Protein AF-A0A7S1WEL6-F1 (afdb_monomer_lite)

pLDDT: mean 72.2, std 15.0, range [27.05, 94.19]

Organism: Alexandrium catenella (NCBI:txid2925)

Sequence (174 aa):
MFLLLDPRKALGLLETTCMGCGLCFVAMQVKGVLQMELADLANEIHETAKAKTSPEVLRKTWLLNAGLNEKGMDFEAMNEMMKMRMKSDIILQLNNQSKRQVPDFGEGSGGRAEAVLTNAGPTLILPAQGGLEILFCSSFLGSSTGKKAAKAMHALRAQLPMGGPTLLGATRIG

Secondary structure (DSSP, 8-state):
-EEEE--HHHHT--GGG--S---EEEE-----GGGS-HHHHHHHHHHHHHHHT-HHHHHHHHHHHHHHHHTT--HHHHHHHHHHH---S---EEEE-TTPPPPB--TTTT-B-------S-SEEEEEETTEEEEEE-GGGSTTS-HHHHHHHHHHHHHHS-TTSS---------

Structure (mmCIF, N/CA/C/O backbone):
data_AF-A0A7S1WEL6-F1
#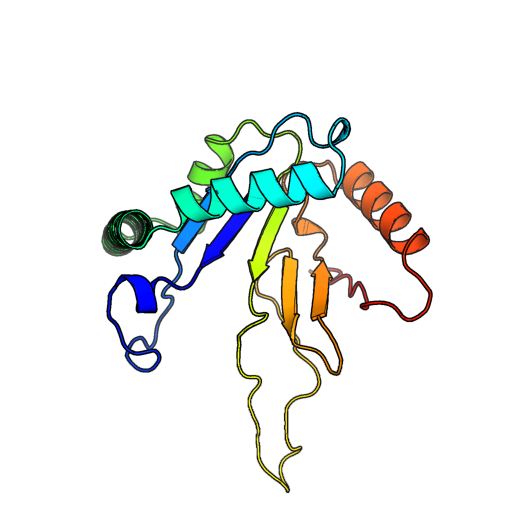
_entry.id   AF-A0A7S1WEL6-F1
#
loop_
_atom_site.group_PDB
_atom_site.id
_atom_site.type_symbol
_atom_site.label_atom_id
_atom_site.label_alt_id
_atom_site.label_comp_id
_atom_site.label_asym_id
_atom_site.label_entity_id
_atom_site.label_seq_id
_atom_site.pdbx_PDB_ins_code
_atom_site.Cartn_x
_atom_site.Cartn_y
_atom_site.Cartn_z
_atom_site.occupancy
_atom_site.B_iso_or_equiv
_atom_site.auth_seq_id
_atom_site.auth_comp_id
_atom_site.auth_asym_id
_atom_site.auth_atom_id
_atom_site.pdbx_PDB_model_num
ATOM 1 N N . MET A 1 1 ? -3.721 2.869 9.355 1.00 78.19 1 MET A N 1
ATOM 2 C CA . MET A 1 1 ? -3.315 2.013 8.225 1.00 78.19 1 MET A CA 1
ATOM 3 C C . MET A 1 1 ? -2.303 2.751 7.359 1.00 78.19 1 MET A C 1
ATOM 5 O O . MET A 1 1 ? -2.491 3.934 7.106 1.00 78.19 1 MET A O 1
ATOM 9 N N . PHE A 1 2 ? -1.247 2.070 6.922 1.00 78.25 2 PHE A N 1
ATOM 10 C CA . PHE A 1 2 ? -0.269 2.560 5.951 1.00 78.25 2 PHE A CA 1
ATOM 11 C C . PHE A 1 2 ? -0.377 1.742 4.672 1.00 78.25 2 PHE A C 1
ATOM 13 O O . PHE A 1 2 ? -0.356 0.515 4.732 1.00 78.25 2 PHE A O 1
ATOM 20 N N . LEU A 1 3 ? -0.479 2.424 3.538 1.00 77.75 3 LEU A N 1
ATOM 21 C CA . LEU A 1 3 ? -0.450 1.834 2.210 1.00 77.75 3 LEU A CA 1
ATOM 22 C C . LEU A 1 3 ? 0.894 2.122 1.558 1.00 77.75 3 LEU A C 1
ATOM 24 O O . LEU A 1 3 ? 1.321 3.277 1.509 1.00 77.75 3 LEU A O 1
ATOM 28 N N . LEU A 1 4 ? 1.519 1.077 1.028 1.00 77.75 4 LEU A N 1
ATOM 29 C CA . LEU A 1 4 ? 2.673 1.194 0.150 1.00 77.75 4 LEU A CA 1
ATOM 30 C C . LEU A 1 4 ? 2.200 1.208 -1.302 1.00 77.75 4 LEU A C 1
ATOM 32 O O . LEU A 1 4 ? 1.602 0.236 -1.763 1.00 77.75 4 LEU A O 1
ATOM 36 N N . LEU A 1 5 ? 2.425 2.318 -1.999 1.00 81.62 5 LEU A N 1
ATOM 37 C CA . LEU A 1 5 ? 1.887 2.561 -3.333 1.00 81.62 5 LEU A CA 1
ATOM 38 C C . LEU A 1 5 ? 2.989 2.870 -4.335 1.00 81.62 5 LEU A C 1
ATOM 40 O O . LEU A 1 5 ? 3.976 3.530 -4.018 1.00 81.62 5 LEU A O 1
ATOM 44 N N . ASP A 1 6 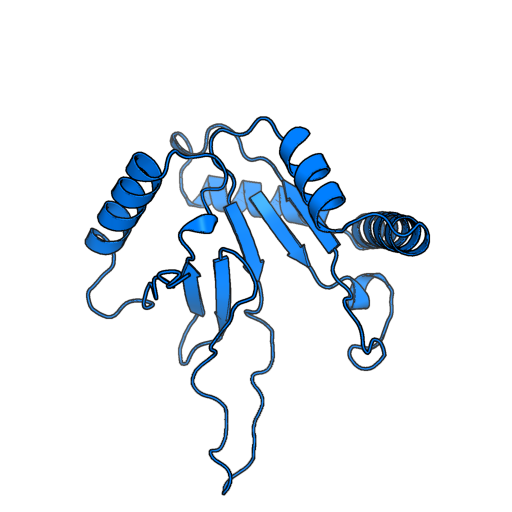? 2.753 2.448 -5.568 1.00 82.25 6 ASP A N 1
ATOM 45 C CA . ASP A 1 6 ? 3.543 2.830 -6.726 1.00 82.25 6 ASP A CA 1
ATOM 46 C C . ASP A 1 6 ? 2.975 4.123 -7.355 1.00 82.25 6 ASP A C 1
ATOM 48 O O . ASP A 1 6 ? 1.836 4.122 -7.837 1.00 82.25 6 ASP A O 1
ATOM 52 N N . PRO A 1 7 ? 3.729 5.237 -7.365 1.00 85.19 7 PRO A N 1
ATOM 53 C CA . PRO A 1 7 ? 3.285 6.511 -7.897 1.00 85.19 7 PRO A CA 1
ATOM 54 C C . PRO A 1 7 ? 3.520 6.650 -9.408 1.00 85.19 7 PRO A C 1
ATOM 56 O O . PRO A 1 7 ? 3.082 7.654 -9.964 1.00 85.19 7 PRO A O 1
ATOM 59 N N . ARG A 1 8 ? 4.171 5.699 -10.104 1.00 83.69 8 ARG A N 1
ATOM 60 C CA . ARG A 1 8 ? 4.558 5.839 -11.529 1.00 83.69 8 ARG A CA 1
ATOM 61 C C . ARG A 1 8 ? 3.406 6.304 -12.414 1.00 83.69 8 ARG A C 1
ATOM 63 O O . ARG A 1 8 ? 3.540 7.299 -13.124 1.00 83.69 8 ARG A O 1
ATOM 70 N N . LYS A 1 9 ? 2.238 5.665 -12.284 1.00 84.31 9 LYS A N 1
ATOM 71 C CA . LYS A 1 9 ? 1.027 6.045 -13.028 1.00 84.31 9 LYS A CA 1
ATOM 72 C C . LYS A 1 9 ? 0.593 7.489 -12.744 1.00 84.31 9 LYS A C 1
ATOM 74 O O . LYS A 1 9 ? 0.207 8.200 -13.664 1.00 84.31 9 LYS A O 1
ATOM 79 N N . ALA A 1 10 ? 0.668 7.930 -11.488 1.00 85.75 10 ALA A N 1
ATOM 80 C CA . ALA A 1 10 ? 0.331 9.301 -11.096 1.00 85.75 10 ALA A CA 1
ATOM 81 C C . ALA A 1 10 ? 1.356 10.333 -11.598 1.00 85.75 10 ALA A C 1
ATOM 83 O O . ALA A 1 10 ? 1.011 11.491 -11.824 1.00 85.75 10 ALA A O 1
ATOM 84 N N . LEU A 1 11 ? 2.607 9.911 -11.788 1.00 84.06 11 LEU A N 1
ATOM 85 C CA . LEU A 1 11 ? 3.697 10.734 -12.307 1.00 84.06 11 LEU A CA 1
ATOM 86 C C . LEU A 1 11 ? 3.765 10.757 -13.842 1.00 84.06 11 LEU A C 1
ATOM 88 O O . LEU A 1 11 ? 4.550 11.526 -14.391 1.00 84.06 11 LEU A O 1
ATOM 92 N N . GLY A 1 12 ? 2.961 9.941 -14.533 1.00 85.81 12 GLY A N 1
ATOM 93 C CA . GLY A 1 12 ? 3.039 9.776 -15.987 1.00 85.81 12 GLY A CA 1
ATOM 94 C C . GLY A 1 12 ? 4.288 9.018 -16.449 1.00 85.81 12 GLY A C 1
ATOM 95 O O . GLY A 1 12 ? 4.714 9.185 -17.586 1.00 85.81 12 GLY A O 1
ATOM 96 N N . LEU A 1 13 ? 4.892 8.213 -15.570 1.00 83.38 13 LEU A N 1
ATOM 97 C CA . LEU A 1 13 ? 6.060 7.392 -15.884 1.00 83.38 13 LEU A CA 1
ATOM 98 C C . LEU A 1 13 ? 5.623 6.020 -16.399 1.00 83.38 13 LEU A C 1
ATOM 100 O O . LEU A 1 13 ? 4.633 5.457 -15.923 1.00 83.38 13 LEU A O 1
ATOM 104 N N . LEU A 1 14 ? 6.396 5.454 -17.328 1.00 81.44 14 LEU A N 1
ATOM 105 C CA . LEU A 1 14 ? 6.215 4.066 -17.742 1.00 81.44 14 LEU A CA 1
ATOM 106 C C . LEU A 1 14 ? 6.590 3.131 -16.591 1.00 81.44 14 LEU A C 1
ATOM 108 O O . LEU A 1 14 ? 7.462 3.426 -15.763 1.00 81.44 14 LEU A O 1
ATOM 112 N N . GLU A 1 15 ? 5.977 1.953 -16.576 1.00 74.38 15 GLU A N 1
ATOM 113 C CA . GLU A 1 15 ? 6.320 0.916 -15.606 1.00 74.38 15 GLU A CA 1
ATOM 114 C C . GLU A 1 15 ? 7.802 0.506 -15.731 1.00 74.38 15 GLU A C 1
ATOM 116 O O . GLU A 1 15 ? 8.471 0.223 -14.744 1.00 74.38 15 GLU A O 1
ATOM 121 N N . THR A 1 16 ? 8.386 0.584 -16.920 1.00 73.06 16 THR A N 1
ATOM 122 C CA . THR A 1 16 ? 9.779 0.186 -17.157 1.00 73.06 16 THR A CA 1
ATOM 123 C C . THR A 1 16 ? 10.815 1.267 -16.829 1.00 73.06 16 THR A C 1
ATOM 125 O O . THR A 1 16 ? 12.001 0.964 -16.749 1.00 73.06 16 THR A O 1
ATOM 128 N N . THR A 1 17 ? 10.407 2.524 -16.614 1.00 68.69 17 THR A N 1
ATOM 129 C CA . THR A 1 17 ? 11.338 3.673 -16.546 1.00 68.69 17 THR A CA 1
ATOM 130 C C . THR A 1 17 ? 12.046 3.898 -15.207 1.00 68.69 17 THR A C 1
ATOM 132 O O . THR A 1 17 ? 12.884 4.792 -15.124 1.00 68.69 17 THR A O 1
ATOM 135 N N . CYS A 1 18 ? 11.753 3.136 -14.150 1.00 62.09 18 CYS A N 1
ATOM 136 C CA . CYS A 1 18 ? 12.372 3.352 -12.839 1.00 62.09 18 CYS A CA 1
ATOM 137 C C . CYS A 1 18 ? 13.077 2.080 -12.349 1.00 62.09 18 CYS A C 1
ATOM 139 O O . CYS A 1 18 ? 12.419 1.131 -11.935 1.00 62.09 18 CYS A O 1
ATOM 141 N N . MET A 1 19 ? 14.415 2.067 -12.376 1.00 53.94 19 MET A N 1
ATOM 142 C CA . MET A 1 19 ? 15.243 0.953 -11.878 1.00 53.94 19 MET A CA 1
ATOM 143 C C . MET A 1 19 ? 15.524 1.034 -10.360 1.00 53.94 19 MET A C 1
ATOM 145 O O . MET A 1 19 ? 16.507 0.477 -9.881 1.00 53.94 19 MET A O 1
ATOM 149 N N . GLY A 1 20 ? 14.685 1.741 -9.590 1.00 65.31 20 GLY A N 1
ATOM 150 C CA . GLY A 1 20 ? 14.909 2.017 -8.164 1.00 65.31 20 GLY A CA 1
ATOM 151 C C . GLY A 1 20 ? 13.650 1.939 -7.292 1.00 65.31 20 GLY A C 1
ATOM 152 O O . GLY A 1 20 ? 12.574 1.547 -7.743 1.00 65.31 20 GLY A O 1
ATOM 153 N N . CYS A 1 21 ? 13.785 2.316 -6.014 1.00 63.97 21 CYS A N 1
ATOM 154 C CA . CYS A 1 21 ? 12.689 2.310 -5.041 1.00 63.97 21 CYS A CA 1
ATOM 155 C C . CYS A 1 21 ? 11.733 3.492 -5.277 1.00 63.97 21 CYS A C 1
ATOM 157 O O . CYS A 1 21 ? 11.895 4.582 -4.731 1.00 63.97 21 CYS A O 1
ATOM 159 N N . GLY A 1 22 ? 10.738 3.260 -6.131 1.00 67.12 22 GLY A N 1
ATOM 160 C CA . GLY A 1 22 ? 9.693 4.206 -6.502 1.00 67.12 22 GLY A CA 1
ATOM 161 C C . GLY A 1 22 ? 8.444 4.117 -5.632 1.00 67.12 22 GLY A C 1
ATOM 162 O O . GLY A 1 22 ? 7.391 3.834 -6.180 1.00 67.12 22 GLY A O 1
ATOM 163 N N . LEU A 1 23 ? 8.525 4.248 -4.304 1.00 77.00 23 LEU A N 1
ATOM 164 C CA . LEU A 1 23 ? 7.376 3.983 -3.426 1.00 77.00 23 LEU A CA 1
ATOM 165 C C . LEU A 1 23 ? 6.895 5.215 -2.644 1.00 77.00 23 LEU A C 1
ATOM 167 O O . LEU A 1 23 ? 7.679 5.983 -2.087 1.00 77.00 23 LEU A O 1
ATOM 171 N N . CYS A 1 24 ? 5.574 5.365 -2.550 1.00 80.44 24 CYS A N 1
ATOM 172 C CA . CYS A 1 24 ? 4.907 6.332 -1.685 1.00 80.44 24 CYS A CA 1
ATOM 173 C C . CYS A 1 24 ? 4.212 5.625 -0.523 1.00 80.44 24 CYS A C 1
ATOM 175 O O . CYS A 1 24 ? 3.489 4.647 -0.710 1.00 80.44 24 CYS A O 1
ATOM 177 N N . PHE A 1 25 ? 4.379 6.180 0.674 1.00 79.25 25 PHE A N 1
ATOM 178 C CA . PHE A 1 25 ? 3.678 5.743 1.874 1.00 79.25 25 PHE A CA 1
ATOM 179 C C . PHE A 1 25 ? 2.486 6.662 2.091 1.00 79.25 25 PHE A C 1
ATOM 181 O O . PHE A 1 25 ? 2.649 7.869 2.259 1.00 79.25 25 PHE A O 1
ATOM 188 N N . VAL A 1 26 ? 1.286 6.094 2.092 1.00 83.06 26 VAL A N 1
ATOM 189 C CA . VAL A 1 26 ? 0.057 6.834 2.371 1.00 83.06 26 VAL A CA 1
ATOM 190 C C . VAL A 1 26 ? -0.522 6.349 3.684 1.00 83.06 26 VAL A C 1
ATOM 192 O O . VAL A 1 26 ? -0.843 5.175 3.851 1.00 83.06 26 VAL A O 1
ATOM 195 N N . ALA A 1 27 ? -0.650 7.273 4.626 1.00 84.75 27 ALA A N 1
ATOM 196 C CA . ALA A 1 27 ? -1.180 7.005 5.948 1.00 84.75 27 ALA A CA 1
ATOM 197 C C . ALA A 1 27 ? -2.661 7.404 6.013 1.00 84.75 27 ALA A C 1
ATOM 199 O O . ALA A 1 27 ? -3.038 8.507 5.607 1.00 84.75 27 ALA A O 1
ATOM 200 N N . MET A 1 28 ? -3.502 6.518 6.537 1.00 87.25 28 MET A N 1
ATOM 201 C CA . MET A 1 28 ? -4.919 6.779 6.778 1.00 87.25 28 MET A CA 1
ATOM 202 C C . MET A 1 28 ? -5.357 6.241 8.131 1.00 87.25 28 MET A C 1
ATOM 204 O O . MET A 1 28 ? -4.882 5.200 8.587 1.00 87.25 28 MET A O 1
ATOM 208 N N . GLN A 1 29 ? -6.271 6.952 8.776 1.00 87.81 29 GLN A N 1
ATOM 209 C CA . GLN A 1 29 ? -6.808 6.587 10.076 1.00 87.81 29 GLN A CA 1
ATOM 210 C C . GLN A 1 29 ? -8.303 6.346 9.938 1.00 87.81 29 GLN A C 1
ATOM 212 O O . GLN A 1 29 ? -9.003 7.203 9.415 1.00 87.81 29 GLN A O 1
ATOM 217 N N . VAL A 1 30 ? -8.752 5.202 10.444 1.00 88.06 30 VAL A N 1
ATOM 218 C CA . VAL A 1 30 ? -10.168 4.877 10.619 1.00 88.06 30 VAL A CA 1
ATOM 219 C C . VAL A 1 30 ? -10.406 4.800 12.119 1.00 88.06 30 VAL A C 1
ATOM 221 O O . VAL A 1 30 ? -9.586 4.225 12.845 1.00 88.06 30 VAL A O 1
ATOM 224 N N . LYS A 1 31 ? -11.470 5.437 12.600 1.00 89.62 31 LYS A N 1
ATOM 225 C CA . LYS A 1 31 ? -11.826 5.463 14.024 1.00 89.62 31 LYS A CA 1
ATOM 226 C C . LYS A 1 31 ? -13.050 4.589 14.254 1.00 89.62 31 LYS A C 1
ATOM 228 O O . LYS A 1 31 ? -13.848 4.407 13.353 1.00 89.62 31 LYS A O 1
ATOM 233 N N . GLY A 1 32 ? -13.193 4.061 15.467 1.00 88.25 32 GLY A N 1
ATOM 234 C CA . GLY A 1 32 ? -14.393 3.306 15.832 1.00 88.25 32 GLY A CA 1
ATOM 235 C C . GLY A 1 32 ? -14.566 1.983 15.074 1.00 88.25 32 GLY A C 1
ATOM 236 O O . GLY A 1 32 ? -15.684 1.529 14.882 1.00 88.25 32 GLY A O 1
ATOM 237 N N . VAL A 1 33 ? -13.465 1.356 14.642 1.00 87.88 33 VAL A N 1
ATOM 238 C CA . VAL A 1 33 ? -13.494 0.151 13.787 1.00 87.88 33 VAL A CA 1
ATOM 239 C C . VAL A 1 33 ? -14.310 -0.991 14.407 1.00 87.88 33 VAL A C 1
ATOM 241 O O . VAL A 1 33 ? -14.961 -1.733 13.686 1.00 87.88 33 VAL A O 1
ATOM 244 N N . LEU A 1 34 ? -14.300 -1.131 15.738 1.00 87.19 34 LEU A N 1
ATOM 245 C CA . LEU A 1 34 ? -15.039 -2.191 16.441 1.00 87.19 34 LEU A CA 1
ATOM 246 C C . LEU A 1 34 ? -16.557 -1.958 16.484 1.00 87.19 34 LEU A C 1
ATOM 248 O O . LEU A 1 34 ? -17.288 -2.860 16.877 1.00 87.19 34 LEU A O 1
ATOM 252 N N . GLN A 1 35 ? -17.016 -0.753 16.147 1.00 92.38 35 GLN A N 1
ATOM 253 C CA . GLN A 1 35 ? -18.426 -0.365 16.146 1.00 92.38 35 GLN A CA 1
ATOM 254 C C . GLN A 1 35 ? -19.029 -0.348 14.735 1.00 92.38 35 GLN A C 1
ATOM 256 O O . GLN A 1 35 ? -20.215 -0.063 14.596 1.00 92.38 35 GLN A O 1
ATOM 261 N N . MET A 1 36 ? -18.223 -0.602 13.703 1.00 92.50 36 MET A N 1
ATOM 262 C CA . MET A 1 36 ? -18.649 -0.547 12.308 1.00 92.50 36 MET A CA 1
ATOM 263 C C . MET A 1 36 ? -18.968 -1.940 11.781 1.00 92.50 36 MET A C 1
ATOM 265 O O . MET A 1 36 ? -18.242 -2.899 12.050 1.00 92.50 36 MET A O 1
ATOM 269 N N . GLU A 1 37 ? -19.996 -2.023 10.944 1.00 94.19 37 GLU A N 1
ATOM 270 C CA . GLU A 1 37 ? -20.194 -3.187 10.091 1.00 94.19 37 GLU A CA 1
ATOM 271 C C . GLU A 1 37 ? -19.097 -3.252 9.021 1.00 94.19 37 GLU A C 1
ATOM 273 O O . GLU A 1 37 ? -18.508 -2.241 8.619 1.00 94.19 37 GLU A O 1
ATOM 278 N N . LEU A 1 38 ? -18.821 -4.458 8.517 1.00 89.50 38 LEU A N 1
ATOM 279 C CA . LEU A 1 38 ? -17.743 -4.671 7.546 1.00 89.50 38 LEU A CA 1
ATOM 280 C C . LEU A 1 38 ? -17.927 -3.830 6.271 1.00 89.50 38 LEU A C 1
ATOM 282 O O . LEU A 1 38 ? -16.947 -3.327 5.720 1.00 89.50 38 LEU A O 1
ATOM 286 N N . ALA A 1 39 ? -19.170 -3.675 5.809 1.00 92.31 39 ALA A N 1
ATOM 287 C CA . ALA A 1 39 ? -19.488 -2.882 4.624 1.00 92.31 39 ALA A CA 1
ATOM 288 C C . ALA A 1 39 ? -19.167 -1.393 4.830 1.00 92.31 39 ALA A C 1
ATOM 290 O O . ALA A 1 39 ? -18.552 -0.774 3.959 1.00 92.31 39 ALA A O 1
ATOM 291 N N . ASP A 1 40 ? -19.503 -0.846 5.999 1.00 93.12 40 ASP A N 1
ATOM 292 C CA . ASP A 1 40 ? -19.231 0.551 6.342 1.00 93.12 40 ASP A CA 1
ATOM 293 C C . ASP A 1 40 ? -17.730 0.800 6.475 1.00 93.12 40 ASP A C 1
ATOM 295 O O . ASP A 1 40 ? -17.204 1.770 5.929 1.00 93.12 40 ASP A O 1
ATOM 299 N N . LEU A 1 41 ? -17.015 -0.122 7.128 1.00 92.19 41 LEU A N 1
ATOM 300 C CA . LEU A 1 41 ? -15.561 -0.069 7.242 1.00 92.19 41 LEU A CA 1
ATOM 301 C C . LEU A 1 41 ? -14.888 -0.089 5.863 1.00 92.19 41 LEU A C 1
ATOM 303 O O . LEU A 1 41 ? -13.982 0.703 5.596 1.00 92.19 41 LEU A O 1
ATOM 307 N N . ALA A 1 42 ? -15.323 -0.986 4.976 1.00 89.94 42 ALA A N 1
ATOM 308 C CA . ALA A 1 42 ? -14.795 -1.074 3.619 1.00 89.94 42 ALA A CA 1
ATOM 309 C C . ALA A 1 42 ? -15.053 0.216 2.828 1.00 89.94 42 ALA A C 1
ATOM 311 O O . ALA A 1 42 ? -14.155 0.697 2.131 1.00 89.94 42 ALA A O 1
ATOM 312 N N . ASN A 1 43 ? -16.244 0.800 2.970 1.00 92.94 43 ASN A N 1
ATOM 313 C CA . ASN A 1 43 ? -16.602 2.051 2.317 1.00 92.94 43 ASN A CA 1
ATOM 314 C C . ASN A 1 43 ? -15.778 3.238 2.849 1.00 92.94 43 ASN A C 1
ATOM 316 O O . ASN A 1 43 ? -15.239 4.016 2.063 1.00 92.94 43 ASN A O 1
ATOM 320 N N . GLU A 1 44 ? -15.585 3.344 4.166 1.00 93.12 44 GLU A N 1
ATOM 321 C CA . GLU A 1 44 ? -14.759 4.401 4.763 1.00 93.12 44 GLU A CA 1
ATOM 322 C C . GLU A 1 44 ? -13.294 4.297 4.323 1.00 93.12 44 GLU A C 1
ATOM 324 O O . GLU A 1 44 ? -12.668 5.305 3.974 1.00 93.12 44 GLU A O 1
ATOM 329 N N 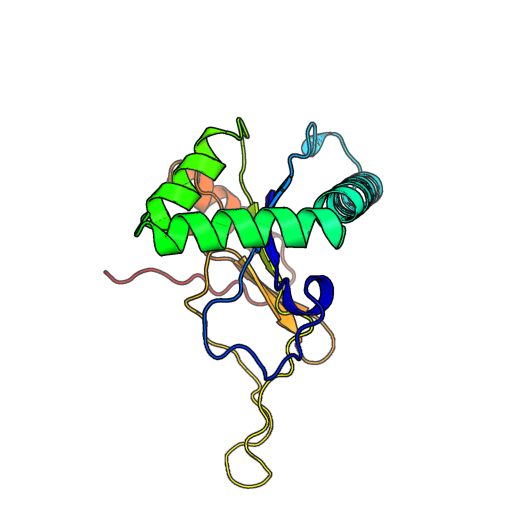. ILE A 1 45 ? -12.750 3.075 4.268 1.00 91.19 45 ILE A N 1
ATOM 330 C CA . ILE A 1 45 ? -11.411 2.829 3.723 1.00 91.19 45 ILE A CA 1
ATOM 331 C C . ILE A 1 45 ? -11.352 3.251 2.253 1.00 91.19 45 ILE A C 1
ATOM 333 O O . ILE A 1 45 ? -10.388 3.906 1.856 1.00 91.19 45 ILE A O 1
ATOM 337 N N . HIS A 1 46 ? -12.359 2.898 1.449 1.00 90.56 46 HIS A N 1
ATOM 338 C CA . HIS A 1 46 ? -12.408 3.226 0.026 1.00 90.56 46 HIS A CA 1
ATOM 339 C C . HIS A 1 46 ? -12.402 4.738 -0.219 1.00 90.56 46 HIS A C 1
ATOM 341 O O . HIS A 1 46 ? -11.541 5.240 -0.947 1.00 90.56 46 HIS A O 1
ATOM 347 N N . GLU A 1 47 ? -13.311 5.471 0.421 1.00 92.81 47 GLU A N 1
ATOM 348 C CA . GLU A 1 47 ? -13.428 6.921 0.251 1.00 92.81 47 GLU A CA 1
ATOM 349 C C . GLU A 1 47 ? -12.189 7.652 0.781 1.00 92.81 47 GLU A C 1
ATOM 351 O O . GLU A 1 47 ? -11.640 8.540 0.119 1.00 92.81 47 GLU A O 1
ATOM 356 N N . THR A 1 48 ? -11.655 7.216 1.926 1.00 90.25 48 THR A N 1
ATOM 357 C CA . THR A 1 48 ? -10.412 7.780 2.469 1.00 90.25 48 THR A CA 1
ATOM 358 C C . THR A 1 48 ? -9.226 7.512 1.546 1.00 90.25 48 THR A C 1
ATOM 360 O O . THR A 1 48 ? -8.415 8.410 1.299 1.00 90.25 48 THR A O 1
ATOM 363 N N . ALA A 1 49 ? -9.116 6.295 1.005 1.00 88.81 49 ALA A N 1
ATOM 364 C CA . ALA A 1 49 ? -8.079 5.944 0.045 1.00 88.81 49 ALA A CA 1
ATOM 365 C C . ALA A 1 49 ? -8.188 6.821 -1.202 1.00 88.81 49 ALA A C 1
ATOM 367 O O . ALA A 1 49 ? -7.213 7.470 -1.559 1.00 88.81 49 ALA A O 1
ATOM 368 N N . LYS A 1 50 ? -9.374 6.942 -1.802 1.00 89.50 50 LYS A N 1
ATOM 369 C CA . LYS A 1 50 ? -9.612 7.763 -2.996 1.00 89.50 50 LYS A CA 1
ATOM 370 C C . LYS A 1 50 ? -9.138 9.209 -2.821 1.00 89.50 50 LYS A C 1
ATOM 372 O O . LYS A 1 50 ? -8.462 9.741 -3.702 1.00 89.50 50 LYS A O 1
ATOM 377 N N . ALA A 1 51 ? -9.423 9.820 -1.671 1.00 88.69 51 ALA A N 1
ATOM 378 C CA . ALA A 1 51 ? -8.963 11.172 -1.357 1.00 88.69 51 ALA A CA 1
ATOM 379 C C . ALA A 1 51 ? -7.434 11.255 -1.178 1.00 88.69 51 ALA A C 1
ATOM 381 O O . ALA A 1 51 ? -6.798 12.211 -1.624 1.00 88.69 51 ALA A O 1
ATOM 382 N N . LYS A 1 52 ? -6.827 10.257 -0.526 1.00 87.56 52 LYS A N 1
ATOM 383 C CA . LYS A 1 52 ? -5.395 10.238 -0.180 1.00 87.56 52 LYS A CA 1
ATOM 384 C C . LYS A 1 52 ? -4.486 9.692 -1.283 1.00 87.56 52 LYS A C 1
ATOM 386 O O . LYS A 1 52 ? -3.279 9.901 -1.221 1.00 87.56 52 LYS A O 1
ATOM 391 N N . THR A 1 53 ? -5.038 9.003 -2.276 1.00 88.12 53 THR A N 1
ATOM 392 C CA . THR A 1 53 ? -4.301 8.406 -3.398 1.00 88.12 53 THR A CA 1
ATOM 393 C C . THR A 1 53 ? -4.635 9.076 -4.727 1.00 88.12 53 THR A C 1
ATOM 395 O O . THR A 1 53 ? -4.435 8.478 -5.786 1.00 88.12 53 THR A O 1
ATOM 398 N N . SER A 1 54 ? -5.169 10.300 -4.699 1.00 90.12 54 SER A N 1
ATOM 399 C CA . SER A 1 54 ? -5.360 11.075 -5.922 1.00 90.12 54 SER A CA 1
ATOM 400 C C . SER A 1 54 ? -4.001 11.336 -6.598 1.00 90.12 54 SER A C 1
ATOM 402 O O . SER A 1 54 ? -2.982 11.446 -5.904 1.00 90.12 54 SER A O 1
ATOM 404 N N . PRO A 1 55 ? -3.941 11.448 -7.939 1.00 89.62 55 PRO A N 1
ATOM 405 C CA . PRO A 1 55 ? -2.673 11.653 -8.642 1.00 89.62 55 PRO A CA 1
ATOM 406 C C . PRO A 1 55 ? -1.889 12.874 -8.148 1.00 89.62 55 PRO A C 1
ATOM 408 O O . PRO A 1 55 ? -0.667 12.822 -8.024 1.00 89.62 55 PRO A O 1
ATOM 411 N N . GLU A 1 56 ? -2.590 13.957 -7.807 1.00 90.50 56 GLU A N 1
ATOM 412 C CA . GLU A 1 56 ? -1.982 15.173 -7.267 1.00 90.50 56 GLU A CA 1
ATOM 413 C C . GLU A 1 56 ? -1.330 14.935 -5.897 1.00 90.50 56 GLU A C 1
ATOM 415 O O . GLU A 1 56 ? -0.194 15.358 -5.670 1.00 90.50 56 GLU A O 1
ATOM 420 N N . VAL A 1 57 ? -2.023 14.232 -4.993 1.00 88.75 57 VAL A N 1
ATOM 421 C CA . VAL A 1 57 ? -1.494 13.912 -3.661 1.00 88.75 57 VAL A CA 1
ATOM 422 C C . VAL A 1 57 ? -0.283 12.995 -3.786 1.00 88.75 57 VAL A C 1
ATOM 424 O O . VAL A 1 57 ? 0.758 13.294 -3.207 1.00 88.75 57 VAL A O 1
ATOM 427 N N . LEU A 1 58 ? -0.373 11.940 -4.601 1.00 88.56 58 LEU A N 1
ATOM 428 C CA . LEU A 1 58 ? 0.745 11.022 -4.829 1.00 88.56 58 LEU A CA 1
ATOM 429 C C . LEU A 1 58 ? 1.963 11.740 -5.416 1.00 88.56 58 LEU A C 1
ATOM 431 O O . LEU A 1 58 ? 3.080 11.504 -4.963 1.00 88.56 58 LEU A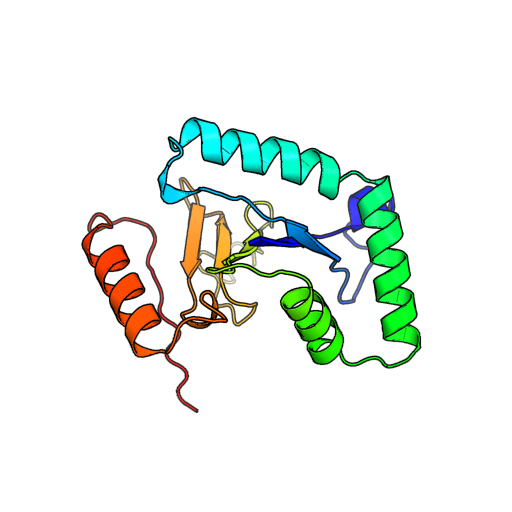 O 1
ATOM 435 N N . ARG A 1 59 ? 1.763 12.666 -6.361 1.00 87.94 59 ARG A N 1
ATOM 436 C CA . ARG A 1 59 ? 2.848 13.478 -6.926 1.00 87.94 59 ARG A CA 1
ATOM 437 C C . ARG A 1 59 ? 3.518 14.356 -5.870 1.00 87.94 59 ARG A C 1
ATOM 439 O O . ARG A 1 59 ? 4.743 14.390 -5.803 1.00 87.94 59 ARG A O 1
ATOM 446 N N . LYS A 1 60 ? 2.735 15.037 -5.028 1.00 87.81 60 LYS A N 1
ATOM 447 C CA . LYS A 1 60 ? 3.258 15.865 -3.926 1.00 87.81 60 LYS A CA 1
ATOM 448 C C . LYS A 1 60 ? 4.031 15.024 -2.909 1.00 87.81 60 LYS A C 1
ATOM 450 O O . LYS A 1 60 ? 5.142 15.389 -2.538 1.00 87.81 60 LYS A O 1
ATOM 455 N N . THR A 1 61 ? 3.477 13.886 -2.494 1.00 85.38 61 THR A N 1
ATOM 456 C CA . THR A 1 61 ? 4.138 12.954 -1.572 1.00 85.38 61 THR A CA 1
ATOM 457 C C . THR A 1 61 ? 5.431 12.402 -2.162 1.00 85.38 61 THR A C 1
ATOM 459 O O . THR A 1 61 ? 6.438 12.347 -1.463 1.00 85.38 61 THR A O 1
ATOM 462 N N . TRP A 1 62 ? 5.432 12.038 -3.445 1.00 85.75 62 TRP A N 1
ATOM 463 C CA . TRP A 1 62 ? 6.632 11.574 -4.134 1.00 85.75 62 TRP A CA 1
ATOM 464 C C . TRP A 1 62 ? 7.737 12.630 -4.135 1.00 85.75 62 TRP A C 1
ATOM 466 O O . TRP A 1 62 ? 8.858 12.323 -3.751 1.00 85.75 62 TRP A O 1
ATOM 476 N N . LEU A 1 63 ? 7.421 13.877 -4.503 1.00 85.69 63 LEU A N 1
ATOM 477 C CA . LEU A 1 63 ? 8.396 14.973 -4.519 1.00 85.69 63 LEU A CA 1
ATOM 478 C C . LEU A 1 63 ? 8.987 15.247 -3.132 1.00 85.69 63 LEU A C 1
ATOM 480 O O . LEU A 1 63 ? 10.189 15.468 -3.015 1.00 85.69 63 LEU A O 1
ATOM 484 N N . LEU A 1 64 ? 8.162 15.189 -2.082 1.00 83.44 64 LEU A N 1
ATOM 485 C CA . LEU A 1 64 ? 8.640 15.307 -0.704 1.00 83.44 64 LEU A CA 1
ATOM 486 C C . LEU A 1 64 ? 9.606 14.169 -0.359 1.00 83.44 64 LEU A C 1
ATOM 488 O O . LEU A 1 64 ? 10.709 14.436 0.104 1.00 83.44 64 LEU A O 1
ATOM 492 N N . ASN A 1 65 ? 9.230 12.917 -0.627 1.00 80.31 65 ASN A N 1
ATOM 493 C CA . ASN A 1 65 ? 10.073 11.759 -0.325 1.00 80.31 65 ASN A CA 1
ATOM 494 C C . ASN A 1 65 ? 11.381 11.771 -1.129 1.00 80.31 65 ASN A C 1
ATOM 496 O O . ASN A 1 65 ? 12.442 11.501 -0.574 1.00 80.31 65 ASN A O 1
ATOM 500 N N . ALA A 1 66 ? 11.319 12.109 -2.418 1.00 81.88 66 ALA A N 1
ATOM 501 C CA . ALA A 1 66 ? 12.492 12.246 -3.273 1.00 81.88 66 ALA A CA 1
ATOM 502 C C . ALA A 1 66 ? 13.440 13.326 -2.734 1.00 81.88 66 ALA A C 1
ATOM 504 O O . ALA A 1 66 ? 14.622 13.055 -2.550 1.00 81.88 66 ALA A O 1
ATOM 505 N N . GLY A 1 67 ? 12.911 14.500 -2.370 1.00 82.75 67 GLY A N 1
ATOM 506 C CA . GLY A 1 67 ? 13.705 15.573 -1.772 1.00 82.75 67 GLY A CA 1
ATOM 507 C C . GLY A 1 67 ? 14.326 15.194 -0.423 1.00 82.75 67 GLY A C 1
ATOM 508 O O . GLY A 1 67 ? 15.469 15.551 -0.157 1.00 82.75 67 GLY A O 1
ATOM 509 N N . LEU A 1 68 ? 13.620 14.441 0.429 1.00 80.00 68 LEU A N 1
ATOM 510 C CA . LEU A 1 68 ? 14.180 13.931 1.689 1.00 80.00 68 LEU A CA 1
ATOM 511 C C . LEU A 1 68 ? 15.314 12.924 1.445 1.00 80.00 68 LEU A C 1
ATOM 513 O O . LEU A 1 68 ? 16.349 12.997 2.109 1.00 80.00 68 LEU A O 1
ATOM 517 N N . ASN A 1 69 ? 15.151 12.035 0.462 1.00 79.88 69 ASN A N 1
ATOM 518 C CA . ASN A 1 69 ? 16.184 11.077 0.069 1.00 79.88 69 ASN A CA 1
ATOM 519 C C . ASN A 1 69 ? 17.419 11.772 -0.522 1.00 79.88 69 ASN A C 1
ATOM 521 O O . ASN A 1 69 ? 18.541 11.402 -0.190 1.00 79.88 69 ASN A O 1
ATOM 525 N N . GLU A 1 70 ? 17.244 12.818 -1.335 1.00 83.69 70 GLU A N 1
ATOM 526 C CA . GLU A 1 70 ? 18.355 13.639 -1.847 1.00 83.69 70 GLU A CA 1
ATOM 527 C C . GLU A 1 70 ? 19.148 14.325 -0.725 1.00 83.69 70 GLU A C 1
ATOM 529 O O . GLU A 1 70 ? 20.334 14.612 -0.876 1.00 83.69 70 GLU A O 1
ATOM 534 N N . LYS A 1 71 ? 18.510 14.573 0.424 1.00 85.06 71 LYS A N 1
ATOM 535 C CA . LYS A 1 71 ? 19.162 15.099 1.630 1.00 85.06 71 LYS A CA 1
ATOM 536 C C . LYS A 1 71 ? 19.787 14.013 2.509 1.00 85.06 71 LYS A C 1
ATOM 538 O O . LYS A 1 71 ? 20.290 14.339 3.581 1.00 85.06 71 LYS A O 1
ATOM 543 N N . GLY A 1 72 ? 19.768 12.753 2.075 1.00 81.62 72 GLY A N 1
ATOM 544 C CA . GLY A 1 72 ? 20.323 11.625 2.822 1.00 81.62 72 GLY A CA 1
ATOM 545 C C . GLY A 1 72 ? 19.539 11.293 4.090 1.00 81.62 72 GLY A C 1
ATOM 546 O O . GLY A 1 72 ? 20.111 10.738 5.025 1.00 81.62 72 GLY A O 1
ATOM 547 N N . MET A 1 73 ? 18.254 11.663 4.161 1.00 78.94 73 MET A N 1
ATOM 548 C CA . MET A 1 73 ? 17.429 11.303 5.309 1.00 78.94 73 MET A CA 1
ATOM 549 C C . MET A 1 73 ? 17.215 9.791 5.340 1.00 78.94 73 MET A C 1
ATOM 551 O O . MET A 1 73 ? 16.824 9.189 4.341 1.00 78.94 73 MET A O 1
ATOM 555 N N . ASP A 1 74 ? 17.449 9.195 6.507 1.00 78.62 74 ASP A N 1
ATOM 556 C CA . ASP A 1 74 ? 17.239 7.769 6.702 1.00 78.62 74 ASP A CA 1
ATOM 557 C C . ASP A 1 74 ? 15.755 7.410 6.515 1.00 78.62 74 ASP A C 1
ATOM 559 O O . ASP A 1 74 ? 14.842 8.050 7.054 1.00 78.62 74 ASP A O 1
ATOM 563 N N . PHE A 1 75 ? 15.520 6.360 5.737 1.00 70.81 75 PHE A N 1
ATOM 564 C CA . PHE A 1 75 ? 14.195 5.839 5.452 1.00 70.81 75 PHE A CA 1
ATOM 565 C C . PHE A 1 75 ? 13.449 5.379 6.721 1.00 70.81 75 PHE A C 1
ATOM 567 O O . PHE A 1 75 ? 12.240 5.602 6.845 1.00 70.81 75 PHE A O 1
ATOM 574 N N . GLU A 1 76 ? 14.146 4.779 7.688 1.00 72.06 76 GLU A N 1
ATOM 575 C CA . GLU A 1 76 ? 13.589 4.395 8.986 1.00 72.06 76 GLU A CA 1
ATOM 576 C C . GLU A 1 76 ? 13.160 5.627 9.783 1.00 72.06 76 GLU A C 1
ATOM 578 O O . GLU A 1 76 ? 12.058 5.641 10.333 1.00 72.06 76 GLU A O 1
ATOM 583 N N . ALA A 1 77 ? 13.956 6.699 9.765 1.00 71.06 77 ALA A N 1
ATOM 584 C CA . ALA A 1 77 ? 13.600 7.955 10.424 1.00 71.06 77 ALA A CA 1
ATOM 585 C C . ALA A 1 77 ? 12.335 8.581 9.808 1.00 71.06 77 ALA A C 1
ATOM 587 O O . ALA A 1 77 ? 11.446 9.045 10.529 1.00 71.06 77 ALA A O 1
ATOM 588 N N . MET A 1 78 ? 12.204 8.531 8.478 1.00 69.56 78 MET A N 1
ATOM 589 C CA . MET A 1 78 ? 11.001 8.986 7.775 1.00 69.56 78 MET A CA 1
ATOM 590 C C . MET A 1 78 ? 9.767 8.143 8.149 1.00 69.56 78 MET A C 1
ATOM 592 O O . MET A 1 78 ? 8.684 8.688 8.390 1.00 69.56 78 MET A O 1
ATOM 596 N N . ASN A 1 79 ? 9.923 6.820 8.246 1.00 71.06 79 ASN A N 1
ATOM 597 C CA . ASN A 1 79 ? 8.860 5.905 8.660 1.00 71.06 79 ASN A CA 1
ATOM 598 C C . ASN A 1 79 ? 8.437 6.141 10.123 1.00 71.06 79 ASN A C 1
ATOM 600 O O . ASN A 1 79 ? 7.244 6.209 10.419 1.00 71.06 79 ASN A O 1
ATOM 604 N N . GLU A 1 80 ? 9.389 6.333 11.037 1.00 71.88 80 GLU A N 1
ATOM 605 C CA . GLU A 1 80 ? 9.111 6.630 12.447 1.00 71.88 80 GLU A CA 1
ATOM 606 C C . GLU A 1 80 ? 8.417 7.985 12.627 1.00 71.88 80 GLU A C 1
ATOM 608 O O . GLU A 1 80 ? 7.428 8.080 13.356 1.00 71.88 80 GLU A O 1
ATOM 613 N N . MET A 1 81 ? 8.829 9.026 11.895 1.00 68.44 81 MET A N 1
ATOM 614 C CA . MET A 1 81 ? 8.115 10.310 11.882 1.00 68.44 81 MET A CA 1
ATOM 615 C C . MET A 1 81 ? 6.653 10.162 11.449 1.00 68.44 81 MET A C 1
ATOM 617 O O . MET A 1 81 ? 5.758 10.786 12.028 1.00 68.44 81 MET A O 1
ATOM 621 N N . MET A 1 82 ? 6.396 9.337 10.436 1.00 69.69 82 MET A N 1
ATOM 622 C CA . MET A 1 82 ? 5.044 9.066 9.953 1.00 69.69 82 MET A CA 1
ATOM 623 C C . MET A 1 82 ? 4.204 8.315 10.994 1.00 69.69 82 MET A C 1
ATOM 625 O O . MET A 1 82 ? 3.037 8.660 11.195 1.00 69.69 82 MET A O 1
ATOM 629 N N . LYS A 1 83 ? 4.794 7.347 11.707 1.00 67.31 83 LYS A N 1
ATOM 630 C CA . LYS A 1 83 ? 4.137 6.634 12.815 1.00 67.31 83 LYS A CA 1
ATOM 631 C C . LYS A 1 83 ? 3.835 7.556 13.996 1.00 67.31 83 LYS A C 1
ATOM 633 O O . LYS A 1 83 ? 2.711 7.546 14.485 1.00 67.31 83 LYS A O 1
ATOM 638 N N . MET A 1 84 ? 4.783 8.402 14.409 1.00 67.06 84 MET A N 1
ATOM 639 C CA . MET A 1 84 ? 4.613 9.332 15.537 1.00 67.06 84 MET A CA 1
ATOM 640 C C . MET A 1 84 ? 3.472 10.335 15.329 1.00 67.06 84 MET A C 1
ATOM 642 O O . MET A 1 84 ? 2.813 10.742 16.286 1.00 67.06 84 MET A O 1
AT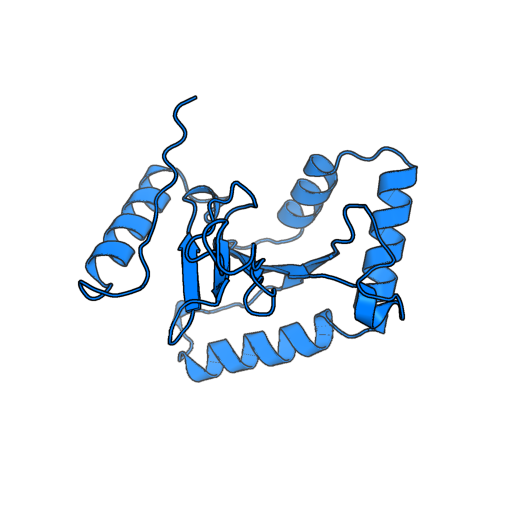OM 646 N N . ARG A 1 85 ? 3.199 10.729 14.079 1.00 68.00 85 ARG A N 1
ATOM 647 C CA . ARG A 1 85 ? 2.085 11.633 13.750 1.00 68.00 85 ARG A CA 1
ATOM 648 C C . ARG A 1 85 ? 0.712 10.971 13.872 1.00 68.00 85 ARG A C 1
ATOM 650 O O . ARG A 1 85 ? -0.287 11.674 14.010 1.00 68.00 85 ARG A O 1
ATOM 657 N N . MET A 1 86 ? 0.644 9.642 13.840 1.00 70.38 86 MET A N 1
ATOM 658 C CA . MET A 1 86 ? -0.602 8.895 13.954 1.00 70.38 86 MET A CA 1
ATOM 659 C C . MET A 1 86 ? -0.799 8.364 15.372 1.00 70.38 86 MET A C 1
ATOM 661 O O . MET A 1 86 ? -0.306 7.298 15.730 1.00 70.38 86 MET A O 1
ATOM 665 N N . LYS A 1 87 ? -1.609 9.062 16.174 1.00 73.19 87 LYS A N 1
ATOM 666 C CA . LYS A 1 87 ? -2.127 8.505 17.433 1.00 73.19 87 LYS A CA 1
ATOM 667 C C . LYS A 1 87 ? -3.177 7.442 17.104 1.00 73.19 87 LYS A C 1
ATOM 669 O O . LYS A 1 87 ? -4.338 7.772 16.870 1.00 73.19 87 LYS A O 1
ATOM 674 N N . SER A 1 88 ? -2.756 6.188 16.979 1.00 75.50 88 SER A N 1
ATOM 675 C CA . SER A 1 88 ? -3.616 5.043 16.658 1.00 75.50 88 SER A CA 1
ATOM 676 C C . SER A 1 88 ? -3.319 3.878 17.596 1.00 75.50 88 SER A C 1
ATOM 678 O O . SER A 1 88 ? -2.155 3.580 17.848 1.00 75.50 88 SER A O 1
ATOM 680 N N . ASP A 1 89 ? -4.365 3.204 18.075 1.00 75.19 89 ASP A N 1
ATOM 681 C CA . ASP A 1 89 ? -4.227 2.038 18.960 1.00 75.19 89 ASP A CA 1
ATOM 682 C C . ASP A 1 89 ? -3.613 0.840 18.225 1.00 75.19 89 ASP A C 1
ATOM 684 O O . ASP A 1 89 ? -2.785 0.109 18.768 1.00 75.19 89 ASP A O 1
ATOM 688 N N . ILE A 1 90 ? -4.002 0.669 16.957 1.00 73.69 90 ILE A N 1
ATOM 689 C CA . ILE A 1 90 ? -3.519 -0.379 16.061 1.00 73.69 90 ILE A CA 1
ATOM 690 C C . ILE A 1 90 ? -3.079 0.267 14.752 1.00 73.69 90 ILE A C 1
ATOM 692 O O . ILE A 1 90 ? -3.789 1.078 14.152 1.00 73.69 90 ILE A O 1
ATOM 696 N N . ILE A 1 91 ? -1.900 -0.127 14.284 1.00 74.81 91 ILE A N 1
ATOM 697 C CA . ILE A 1 91 ? -1.388 0.239 12.971 1.00 74.81 91 ILE A CA 1
ATOM 698 C C . ILE A 1 91 ? -1.409 -1.022 12.117 1.00 74.81 91 ILE A C 1
ATOM 700 O O . ILE A 1 91 ? -0.906 -2.050 12.534 1.00 74.81 91 ILE A O 1
ATOM 704 N N . LEU A 1 92 ? -1.992 -0.937 10.924 1.00 76.31 92 LEU A N 1
ATOM 705 C CA . LEU A 1 92 ? -1.896 -1.969 9.895 1.00 76.31 92 LEU A CA 1
ATOM 706 C C . LEU A 1 92 ? -1.026 -1.425 8.764 1.00 76.31 92 LEU A C 1
ATOM 708 O O . LEU A 1 92 ? -1.332 -0.354 8.240 1.00 76.31 92 LEU A O 1
ATOM 712 N N . GLN A 1 93 ? 0.045 -2.125 8.400 1.00 76.06 93 GLN A N 1
ATOM 713 C CA . GLN A 1 93 ? 0.876 -1.783 7.243 1.00 76.06 93 GLN A CA 1
ATOM 714 C C . GLN A 1 93 ? 0.578 -2.770 6.115 1.00 76.06 93 GLN A C 1
ATOM 716 O O . GLN A 1 93 ? 0.808 -3.965 6.289 1.00 76.06 93 GLN A O 1
ATOM 721 N N . LEU A 1 94 ? 0.056 -2.272 4.993 1.00 77.06 94 LEU A N 1
ATOM 722 C CA . LEU A 1 94 ? -0.319 -3.059 3.822 1.00 77.06 94 LEU A CA 1
ATOM 723 C C . LEU A 1 94 ? 0.596 -2.739 2.639 1.00 77.06 94 LEU A C 1
ATOM 725 O O . LEU A 1 94 ? 0.666 -1.603 2.164 1.00 77.06 94 LEU A O 1
ATOM 729 N N . ASN A 1 95 ? 1.237 -3.780 2.125 1.00 78.44 95 ASN A N 1
ATOM 730 C CA . ASN A 1 95 ? 1.918 -3.800 0.845 1.00 78.44 95 ASN A CA 1
ATOM 731 C C . ASN A 1 95 ? 1.023 -4.556 -0.143 1.00 78.44 95 ASN A C 1
ATOM 733 O O . ASN A 1 95 ? 0.932 -5.783 -0.115 1.00 78.44 95 ASN A O 1
ATOM 737 N N . ASN A 1 96 ? 0.286 -3.817 -0.969 1.00 77.94 96 ASN A N 1
ATOM 738 C CA . ASN A 1 96 ? -0.643 -4.426 -1.908 1.00 77.94 96 ASN A CA 1
ATOM 739 C C . ASN A 1 96 ? 0.054 -4.696 -3.245 1.00 77.94 96 ASN A C 1
ATOM 741 O O . ASN A 1 96 ? 0.277 -3.781 -4.033 1.00 77.94 96 ASN A O 1
ATOM 745 N N . GLN A 1 97 ? 0.360 -5.964 -3.500 1.00 78.25 97 GLN A N 1
ATOM 746 C CA . GLN A 1 97 ? 0.936 -6.456 -4.749 1.00 78.25 97 GLN A CA 1
ATOM 747 C C . GLN A 1 97 ? -0.075 -7.296 -5.541 1.00 78.25 97 GLN A C 1
ATOM 749 O O . GLN A 1 97 ? 0.319 -8.021 -6.448 1.00 78.25 97 GLN A O 1
ATOM 754 N N . SER A 1 98 ? -1.380 -7.190 -5.256 1.00 78.38 98 SER A N 1
ATOM 755 C CA . SER A 1 98 ? -2.416 -8.017 -5.896 1.00 78.38 98 SER A CA 1
ATOM 756 C C . SER A 1 98 ? -2.489 -7.864 -7.418 1.00 78.38 98 SER A C 1
ATOM 758 O O . SER A 1 98 ? -3.007 -8.736 -8.106 1.00 78.38 98 SER A O 1
ATOM 760 N N . LYS A 1 99 ? -1.961 -6.756 -7.951 1.00 74.12 99 LYS A N 1
ATOM 761 C CA . LYS A 1 99 ? -1.896 -6.461 -9.390 1.00 74.12 99 LYS A CA 1
ATOM 762 C C . LYS A 1 99 ? -0.539 -6.774 -10.018 1.00 74.12 99 LYS A C 1
ATOM 764 O O . LYS A 1 99 ? -0.367 -6.555 -11.214 1.00 74.12 99 LYS A O 1
ATOM 769 N N . ARG A 1 100 ? 0.438 -7.232 -9.233 1.00 75.00 100 ARG A N 1
ATOM 770 C CA . ARG A 1 100 ? 1.768 -7.549 -9.745 1.00 75.00 100 ARG A CA 1
ATOM 771 C C . ARG A 1 100 ? 1.680 -8.792 -10.621 1.00 75.00 100 ARG A C 1
ATOM 773 O O . ARG A 1 100 ? 1.164 -9.822 -10.195 1.00 75.00 100 ARG A O 1
ATOM 780 N N . GLN A 1 101 ? 2.216 -8.703 -11.833 1.00 74.00 101 GLN A N 1
ATOM 781 C CA . GLN A 1 101 ? 2.427 -9.888 -12.651 1.00 74.00 101 GLN A CA 1
ATOM 782 C C . GLN A 1 101 ? 3.559 -10.708 -12.032 1.00 74.00 101 GLN A C 1
ATOM 784 O O . GLN A 1 101 ? 4.659 -10.201 -11.795 1.00 74.00 101 GLN A O 1
ATOM 789 N N . VAL A 1 102 ? 3.252 -11.959 -11.707 1.00 73.94 102 VAL A N 1
ATOM 790 C CA . VAL A 1 102 ? 4.242 -12.915 -11.213 1.00 73.94 102 VAL A CA 1
ATOM 791 C C . VAL A 1 102 ? 5.083 -13.360 -12.413 1.00 73.94 102 VAL A C 1
ATOM 793 O O . VAL A 1 102 ? 4.490 -13.639 -13.457 1.00 73.94 102 VAL A O 1
ATOM 796 N N . PRO A 1 103 ? 6.425 -13.377 -12.313 1.00 73.81 103 PRO A N 1
ATOM 797 C CA . PRO A 1 103 ? 7.280 -13.731 -13.439 1.00 73.81 103 PRO A CA 1
ATOM 798 C C . PRO A 1 103 ? 6.983 -15.141 -13.964 1.00 73.81 103 PRO A C 1
ATOM 800 O O . PRO A 1 103 ? 6.672 -16.055 -13.195 1.00 73.81 103 PRO A O 1
ATOM 803 N N . ASP A 1 104 ? 7.096 -15.285 -15.282 1.00 79.62 104 ASP A N 1
ATOM 804 C CA . ASP A 1 104 ? 7.051 -16.556 -15.996 1.00 79.62 104 ASP A CA 1
ATOM 805 C C . ASP A 1 104 ? 8.435 -16.829 -16.577 1.00 79.62 104 ASP A C 1
ATOM 807 O O . ASP A 1 104 ? 8.966 -16.026 -17.347 1.00 79.62 104 ASP A O 1
ATOM 811 N N . PHE A 1 105 ? 9.039 -17.931 -16.143 1.00 82.94 105 PHE A N 1
ATOM 812 C CA . PHE A 1 105 ? 10.378 -18.335 -16.560 1.00 82.94 105 PHE A CA 1
ATOM 813 C C . PHE A 1 105 ? 10.355 -19.235 -17.806 1.00 82.94 105 PHE A C 1
ATOM 815 O O . PHE A 1 105 ? 11.411 -19.653 -18.273 1.00 82.94 105 PHE A O 1
ATOM 822 N N . GLY A 1 106 ? 9.174 -19.503 -18.372 1.00 81.56 106 GLY A N 1
ATOM 823 C CA . GLY A 1 106 ? 8.987 -20.272 -19.596 1.00 81.56 106 GLY A CA 1
ATOM 824 C C . GLY A 1 106 ? 8.814 -21.775 -19.371 1.00 81.56 106 GLY A C 1
ATOM 825 O O . GLY A 1 106 ? 9.218 -22.349 -18.350 1.00 81.56 106 GLY A O 1
ATOM 826 N N . GLU A 1 107 ? 8.213 -22.427 -20.369 1.00 69.62 107 GLU A N 1
ATOM 827 C CA . GLU A 1 107 ? 8.044 -23.881 -20.443 1.00 69.62 107 GLU A CA 1
ATOM 828 C C . GLU A 1 107 ? 9.420 -24.553 -20.593 1.00 69.62 107 GLU A C 1
ATOM 830 O O . GLU A 1 107 ? 9.977 -24.656 -21.681 1.00 69.62 107 GLU A O 1
ATOM 835 N N . GLY A 1 108 ? 10.017 -24.950 -19.467 1.00 70.19 108 GLY A N 1
ATOM 836 C CA . GLY A 1 108 ? 11.335 -25.599 -19.414 1.00 70.19 108 GLY A CA 1
ATOM 837 C C . GLY A 1 108 ? 12.243 -25.107 -18.285 1.00 70.19 108 GLY A C 1
ATOM 838 O O . GLY A 1 108 ? 13.196 -25.793 -17.934 1.00 70.19 108 GLY A O 1
ATOM 839 N N . SER A 1 109 ? 11.946 -23.955 -17.675 1.00 65.75 109 SER A N 1
ATOM 840 C CA . SER A 1 109 ? 12.698 -23.406 -16.527 1.00 65.75 109 SER A CA 1
ATOM 841 C C . SER A 1 109 ? 11.836 -23.227 -15.272 1.00 65.75 109 SER A C 1
ATOM 843 O O . SER A 1 109 ? 12.167 -22.437 -14.393 1.00 65.75 109 SER A O 1
ATOM 845 N N . GLY A 1 110 ? 10.734 -23.979 -15.182 1.00 69.25 110 GLY A N 1
ATOM 846 C CA . GLY A 1 110 ? 9.826 -23.973 -14.031 1.00 69.25 110 GLY A CA 1
ATOM 847 C C . GLY A 1 110 ? 8.519 -23.201 -14.235 1.00 69.25 110 GLY A C 1
ATOM 848 O O . GLY A 1 110 ? 7.706 -23.185 -13.319 1.00 69.25 110 GLY A O 1
ATOM 849 N N . GLY A 1 111 ? 8.284 -22.613 -15.417 1.00 76.06 111 GLY A N 1
ATOM 850 C CA . GLY A 1 111 ? 7.022 -21.950 -15.757 1.00 76.06 111 GLY A CA 1
ATOM 851 C C . GLY A 1 111 ? 6.727 -20.702 -14.919 1.00 76.06 111 GLY A C 1
ATOM 852 O O . GLY A 1 111 ? 7.632 -19.995 -14.462 1.00 76.06 111 GLY A O 1
ATOM 853 N N . ARG A 1 112 ? 5.436 -20.413 -14.732 1.00 72.75 112 ARG A N 1
ATOM 854 C CA . ARG A 1 112 ? 4.961 -19.293 -13.914 1.00 72.75 112 ARG A CA 1
ATOM 855 C C . ARG A 1 112 ? 5.255 -19.551 -12.442 1.00 72.75 112 ARG A C 1
ATOM 857 O O . ARG A 1 112 ? 4.900 -20.601 -11.923 1.00 72.75 112 ARG A O 1
ATOM 864 N N . ALA A 1 113 ? 5.840 -18.573 -11.750 1.00 68.62 113 ALA A N 1
ATOM 865 C CA . ALA A 1 113 ? 6.073 -18.712 -10.316 1.00 68.62 113 ALA A CA 1
ATOM 866 C C . ALA A 1 113 ? 4.742 -18.916 -9.562 1.00 68.62 113 ALA A C 1
ATOM 868 O O . ALA A 1 113 ? 3.805 -18.126 -9.697 1.00 68.62 113 ALA A O 1
ATOM 869 N N . GLU A 1 114 ? 4.674 -19.982 -8.767 1.00 64.81 114 GLU A N 1
ATOM 870 C CA . GLU A 1 114 ? 3.473 -20.379 -8.015 1.00 64.81 114 GLU A CA 1
ATOM 871 C C . GLU A 1 114 ? 3.481 -19.860 -6.573 1.00 64.81 114 GLU A C 1
ATOM 873 O O . GLU A 1 114 ? 2.436 -19.778 -5.933 1.00 64.81 114 GLU A O 1
ATOM 878 N N . ALA A 1 115 ? 4.656 -19.480 -6.065 1.00 61.81 115 ALA A N 1
ATOM 879 C CA . ALA A 1 115 ? 4.844 -18.992 -4.707 1.00 61.81 115 ALA A CA 1
ATOM 880 C C . ALA A 1 115 ? 5.780 -17.780 -4.680 1.00 61.81 115 ALA A C 1
ATOM 882 O O . ALA A 1 115 ? 6.696 -17.647 -5.494 1.00 61.81 115 ALA A O 1
ATOM 883 N N . VAL A 1 116 ? 5.568 -16.898 -3.703 1.00 63.25 116 VAL A N 1
ATOM 884 C CA . VAL A 1 116 ? 6.409 -15.722 -3.470 1.00 63.25 116 VAL A CA 1
ATOM 885 C C . VAL A 1 116 ? 6.925 -15.772 -2.041 1.00 63.25 116 VAL A C 1
ATOM 887 O O . VAL A 1 116 ? 6.161 -15.663 -1.086 1.00 63.25 116 VAL A O 1
ATOM 890 N N . LEU A 1 117 ? 8.243 -15.882 -1.888 1.00 58.62 117 LEU A N 1
ATOM 891 C CA . LEU A 1 117 ? 8.896 -15.632 -0.609 1.00 58.62 117 LEU A CA 1
ATOM 892 C C . LEU A 1 117 ? 9.222 -14.140 -0.517 1.00 58.62 117 LEU A C 1
ATOM 894 O O . LEU A 1 117 ? 9.810 -13.571 -1.437 1.00 58.62 117 LEU A O 1
ATOM 898 N N . THR A 1 118 ? 8.841 -13.490 0.580 1.00 59.25 118 THR A N 1
ATOM 899 C CA . THR A 1 118 ? 9.077 -12.058 0.741 1.00 59.25 118 THR A CA 1
ATOM 900 C C . THR A 1 118 ? 9.543 -11.686 2.141 1.00 59.25 118 THR A C 1
ATOM 902 O O . THR A 1 118 ? 9.059 -12.167 3.160 1.00 59.25 118 THR A O 1
ATOM 905 N N . ASN A 1 119 ? 10.493 -10.769 2.170 1.00 58.97 119 ASN A N 1
ATOM 906 C CA . ASN A 1 119 ? 10.943 -9.994 3.315 1.00 58.97 119 ASN A CA 1
ATOM 907 C C . ASN A 1 119 ? 10.382 -8.555 3.254 1.00 58.97 119 ASN A C 1
ATOM 909 O O . ASN A 1 119 ? 10.736 -7.710 4.076 1.00 58.97 119 ASN A O 1
ATOM 913 N N . ALA A 1 120 ? 9.492 -8.267 2.294 1.00 53.69 120 ALA A N 1
ATOM 914 C CA . ALA A 1 120 ? 8.951 -6.941 2.021 1.00 53.69 120 ALA A CA 1
ATOM 915 C C . ALA A 1 120 ? 7.791 -6.572 2.964 1.00 53.69 120 ALA A C 1
ATOM 917 O O . ALA A 1 120 ? 6.640 -6.429 2.548 1.00 53.69 120 ALA A O 1
ATOM 918 N N . GLY A 1 121 ? 8.120 -6.343 4.235 1.00 57.00 121 GLY A N 1
ATOM 919 C CA . GLY A 1 121 ? 7.254 -5.631 5.176 1.00 57.00 121 GLY A CA 1
ATOM 920 C C . GLY A 1 121 ? 6.076 -6.435 5.747 1.00 57.00 121 GLY A C 1
ATOM 921 O O . GLY A 1 121 ? 5.985 -7.645 5.543 1.00 57.00 121 GLY A O 1
ATOM 922 N N . PRO A 1 122 ? 5.195 -5.790 6.543 1.00 59.41 122 PRO A N 1
ATOM 923 C CA . PRO A 1 122 ? 4.453 -6.531 7.560 1.00 59.41 122 PRO A CA 1
ATOM 924 C C . PRO A 1 122 ? 3.171 -7.220 7.103 1.00 59.41 122 PRO A C 1
ATOM 926 O O . PRO A 1 122 ? 2.750 -8.167 7.755 1.00 59.41 122 PRO A O 1
ATOM 929 N N . THR A 1 123 ? 2.539 -6.768 6.019 1.00 70.75 123 THR A N 1
ATOM 930 C CA . THR A 1 123 ? 1.398 -7.477 5.421 1.00 70.75 123 THR A CA 1
ATOM 931 C C . THR A 1 123 ? 1.494 -7.381 3.908 1.00 70.75 123 THR A C 1
ATOM 933 O O . THR A 1 123 ? 1.405 -6.276 3.370 1.00 70.75 123 THR A O 1
ATOM 936 N N . LEU A 1 124 ? 1.680 -8.507 3.223 1.00 71.69 124 LEU A N 1
ATOM 937 C CA . LEU A 1 124 ? 1.756 -8.562 1.764 1.00 71.69 124 LEU A CA 1
ATOM 938 C C . LEU A 1 124 ? 0.493 -9.213 1.201 1.00 71.69 124 LEU A C 1
ATOM 940 O O . LEU A 1 124 ? 0.121 -10.300 1.629 1.00 71.69 124 LEU A O 1
ATOM 944 N N . ILE A 1 125 ? -0.145 -8.556 0.233 1.00 74.69 125 ILE A N 1
ATOM 945 C CA . ILE A 1 125 ? -1.285 -9.109 -0.510 1.00 74.69 125 ILE A CA 1
ATOM 946 C C . ILE A 1 125 ? -0.805 -9.467 -1.914 1.00 74.69 125 ILE A C 1
ATOM 948 O O . ILE A 1 125 ? -0.294 -8.593 -2.616 1.00 74.69 125 ILE A O 1
ATOM 952 N N . LEU A 1 126 ? -0.982 -10.720 -2.327 1.00 74.62 126 LEU A N 1
ATOM 953 C CA . LEU A 1 126 ? -0.514 -11.259 -3.603 1.00 74.62 126 LEU A CA 1
ATOM 954 C C . LEU A 1 126 ? -1.643 -11.939 -4.385 1.00 74.62 126 LEU A C 1
ATOM 956 O O . LEU A 1 126 ? -2.593 -12.441 -3.780 1.00 74.62 126 LEU A O 1
ATOM 960 N N . PRO A 1 127 ? -1.556 -11.972 -5.726 1.00 69.81 127 PRO A N 1
ATOM 961 C CA . PRO A 1 127 ? -2.449 -12.795 -6.528 1.00 69.81 127 PRO A CA 1
ATOM 962 C C . PRO A 1 127 ? -2.119 -14.282 -6.333 1.00 69.81 127 PRO A C 1
ATOM 964 O O . PRO A 1 127 ? -0.950 -14.662 -6.365 1.00 69.81 127 PRO A O 1
ATOM 967 N N . ALA A 1 128 ? -3.149 -15.116 -6.187 1.00 72.00 128 ALA A N 1
ATOM 968 C CA . ALA A 1 128 ? -3.043 -16.573 -6.109 1.00 72.00 128 ALA A CA 1
ATOM 969 C C . ALA A 1 128 ? -4.035 -17.236 -7.079 1.00 72.00 128 ALA A C 1
ATOM 971 O O . ALA A 1 128 ? -4.958 -16.586 -7.584 1.00 72.00 128 ALA A O 1
ATOM 972 N N . GLN A 1 129 ? -3.865 -18.531 -7.359 1.00 67.25 129 GLN A N 1
ATOM 973 C CA . GLN A 1 129 ? -4.798 -19.260 -8.220 1.00 67.25 129 GLN A CA 1
ATOM 974 C C . GLN A 1 129 ? -6.205 -19.242 -7.600 1.00 67.25 129 GLN A C 1
ATOM 976 O O . GLN A 1 129 ? -6.426 -19.765 -6.513 1.00 67.25 129 GLN A O 1
ATOM 981 N N . GLY A 1 130 ? -7.159 -18.602 -8.283 1.00 72.06 130 GLY A N 1
ATOM 982 C CA . GLY A 1 130 ? -8.544 -18.487 -7.816 1.00 72.06 130 GLY A CA 1
ATOM 983 C C . GLY A 1 130 ? -8.802 -17.419 -6.744 1.00 72.06 130 GLY A C 1
ATOM 984 O O . GLY A 1 130 ? -9.920 -17.356 -6.239 1.00 72.06 130 GLY A O 1
ATOM 985 N N . GLY A 1 131 ? -7.832 -16.561 -6.397 1.00 77.56 131 GLY A N 1
ATOM 986 C CA . GLY A 1 131 ? -8.066 -15.532 -5.380 1.00 77.56 131 GLY A CA 1
ATOM 987 C C . GLY A 1 131 ? -6.854 -14.689 -4.985 1.00 77.56 131 GLY A C 1
ATOM 988 O O . GLY A 1 131 ? -6.039 -14.289 -5.818 1.00 77.56 131 GLY A O 1
ATOM 989 N N . LEU A 1 132 ? -6.777 -14.379 -3.689 1.00 74.50 132 LEU A N 1
ATOM 990 C CA . LEU A 1 132 ? -5.721 -13.574 -3.078 1.00 74.50 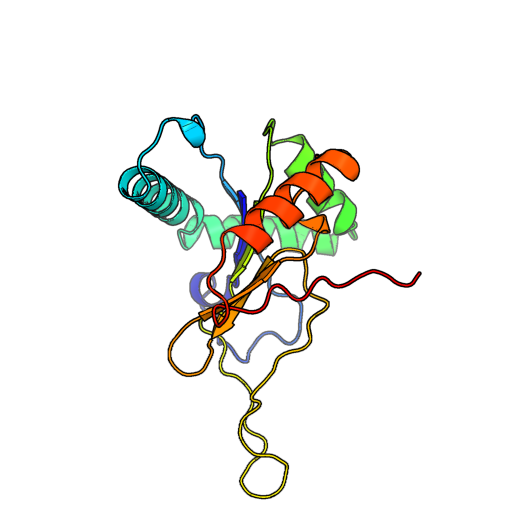132 LEU A CA 1
ATOM 991 C C . LEU A 1 132 ? -5.070 -14.344 -1.932 1.00 74.50 132 LEU A C 1
ATOM 993 O O . LEU A 1 132 ? -5.761 -14.935 -1.103 1.00 74.50 132 LEU A O 1
ATOM 997 N N . GLU A 1 133 ? -3.749 -14.260 -1.853 1.00 73.62 133 GLU A N 1
ATOM 998 C CA . GLU A 1 133 ? -2.982 -14.704 -0.697 1.00 73.62 133 GLU A CA 1
ATOM 999 C C . GLU A 1 133 ? -2.582 -13.491 0.150 1.00 73.62 133 GLU A C 1
ATOM 1001 O O . GLU A 1 133 ? -2.166 -12.455 -0.378 1.00 73.62 133 GLU A O 1
ATOM 1006 N N . ILE A 1 134 ? -2.736 -13.603 1.472 1.00 74.00 134 ILE A N 1
ATOM 1007 C CA . ILE A 1 134 ? -2.381 -12.544 2.420 1.00 74.00 134 ILE A CA 1
ATOM 1008 C C . ILE A 1 134 ? -1.356 -13.092 3.406 1.00 74.00 134 ILE A C 1
ATOM 1010 O O . ILE A 1 134 ? -1.666 -13.922 4.261 1.00 74.00 134 ILE A O 1
ATOM 1014 N N . LEU A 1 135 ? -0.134 -12.583 3.308 1.00 70.81 135 LEU A N 1
ATOM 1015 C CA . LEU A 1 135 ? 0.967 -12.916 4.199 1.00 70.81 135 LEU A CA 1
ATOM 1016 C C . LEU A 1 135 ? 1.008 -11.891 5.328 1.00 70.81 135 LEU A C 1
ATOM 1018 O O . LEU A 1 135 ? 1.303 -10.720 5.091 1.00 70.81 135 LEU A O 1
ATOM 1022 N N . PHE A 1 136 ? 0.732 -12.324 6.557 1.00 69.06 136 PHE A N 1
ATOM 1023 C CA . PHE A 1 136 ? 0.838 -11.477 7.745 1.00 69.06 136 PHE A CA 1
ATOM 1024 C C . PHE A 1 136 ? 2.139 -11.773 8.496 1.00 69.06 136 PHE A C 1
ATOM 1026 O O . PHE A 1 136 ? 2.345 -12.868 9.019 1.00 69.06 136 PHE A O 1
ATOM 1033 N N . CYS A 1 137 ? 2.999 -10.770 8.620 1.00 63.31 137 CYS A N 1
ATOM 1034 C CA . CYS A 1 137 ? 4.155 -10.793 9.503 1.00 63.31 137 CYS A CA 1
ATOM 1035 C C . CYS A 1 137 ? 3.747 -10.262 10.875 1.00 63.31 137 CYS A C 1
ATOM 1037 O O . CYS A 1 137 ? 3.088 -9.235 10.955 1.00 63.31 137 CYS A O 1
ATOM 1039 N N . SER A 1 138 ? 4.201 -10.885 11.964 1.00 57.09 138 SER A N 1
ATOM 1040 C CA . SER A 1 138 ? 3.918 -10.457 13.346 1.00 57.09 138 SER A CA 1
ATOM 1041 C C . SER A 1 138 ? 4.315 -9.005 13.659 1.00 57.09 138 SER A C 1
ATOM 1043 O O . SER A 1 138 ? 3.771 -8.416 14.592 1.00 57.09 138 SER A O 1
ATOM 1045 N N . SER A 1 139 ? 5.203 -8.405 12.860 1.00 55.44 139 SER A N 1
ATOM 1046 C CA . SER A 1 139 ? 5.592 -6.994 12.943 1.00 55.44 139 SER A CA 1
ATOM 1047 C C . SER A 1 139 ? 4.492 -6.008 12.520 1.00 55.44 139 SER A C 1
ATOM 1049 O O . SER A 1 139 ? 4.654 -4.806 12.728 1.00 55.44 139 SER A O 1
ATOM 1051 N N . PHE A 1 140 ? 3.365 -6.477 11.963 1.00 55.53 140 PHE A N 1
ATOM 1052 C CA . PHE A 1 140 ? 2.270 -5.603 11.525 1.00 55.53 140 PHE A CA 1
ATOM 1053 C C . PHE A 1 140 ? 1.617 -4.856 12.683 1.00 55.53 140 PHE A C 1
ATOM 1055 O O . PHE A 1 140 ? 1.241 -3.704 12.509 1.00 55.53 140 PHE A O 1
ATOM 1062 N N . LEU A 1 141 ? 1.562 -5.453 13.878 1.00 55.44 141 LEU A N 1
ATOM 1063 C CA . LEU A 1 141 ? 1.081 -4.804 15.096 1.00 55.44 141 LEU A CA 1
ATOM 1064 C C . LEU A 1 141 ? 2.210 -3.992 15.738 1.00 55.44 141 LEU A C 1
ATOM 1066 O O . LEU A 1 141 ? 2.637 -4.287 16.854 1.00 55.44 141 LEU A O 1
ATOM 1070 N N . GLY A 1 142 ? 2.690 -2.971 15.024 1.00 45.09 142 GLY A N 1
ATOM 1071 C CA . GLY A 1 142 ? 3.878 -2.175 15.365 1.00 45.09 142 GLY A CA 1
ATOM 1072 C C . GLY A 1 142 ? 3.868 -1.452 16.724 1.00 45.09 142 GLY A C 1
ATOM 1073 O O . GLY A 1 142 ? 4.834 -0.770 17.039 1.00 45.09 142 GLY A O 1
ATOM 1074 N N . SER A 1 143 ? 2.811 -1.588 17.531 1.00 46.69 143 SER A N 1
ATOM 1075 C CA . SER A 1 143 ? 2.650 -0.966 18.855 1.00 46.69 143 SER A CA 1
ATOM 1076 C C . SER A 1 143 ? 2.142 -1.912 19.955 1.00 46.69 143 SER A C 1
ATOM 1078 O O . SER A 1 143 ? 2.072 -1.512 21.117 1.00 46.69 143 SER A O 1
ATOM 1080 N N . SER A 1 144 ? 1.777 -3.164 19.647 1.00 49.22 144 SER A N 1
ATOM 1081 C CA . SER A 1 144 ? 1.256 -4.076 20.673 1.00 49.22 144 SER A CA 1
ATOM 1082 C C . SER A 1 144 ? 2.395 -4.886 21.290 1.00 49.22 144 SER A C 1
ATOM 1084 O O . SER A 1 144 ? 3.166 -5.526 20.579 1.00 49.22 144 SER A O 1
ATOM 1086 N N . THR A 1 145 ? 2.519 -4.865 22.620 1.00 48.66 145 THR A N 1
ATOM 1087 C CA . THR A 1 145 ? 3.496 -5.694 23.342 1.00 48.66 145 THR A CA 1
ATOM 1088 C C . THR A 1 145 ? 3.403 -7.143 22.856 1.00 48.66 145 THR A C 1
ATOM 1090 O O . THR A 1 145 ? 2.298 -7.674 22.721 1.00 48.66 145 THR A O 1
ATOM 1093 N N . GLY A 1 146 ? 4.542 -7.793 22.581 1.00 54.56 146 GLY A N 1
ATOM 1094 C CA . GLY A 1 146 ? 4.600 -9.061 21.831 1.00 54.56 146 GLY A CA 1
ATOM 1095 C C . GLY A 1 146 ? 3.647 -10.168 22.313 1.00 54.56 146 GLY A C 1
ATOM 1096 O O . GLY A 1 146 ? 3.183 -10.970 21.510 1.00 54.56 146 GLY A O 1
ATOM 1097 N N . LYS A 1 147 ? 3.256 -10.168 23.597 1.00 57.81 147 LYS A N 1
ATOM 1098 C CA . LYS A 1 147 ? 2.243 -11.086 24.153 1.00 57.81 147 LYS A CA 1
ATOM 1099 C C . LYS A 1 147 ? 0.814 -10.816 23.655 1.00 57.81 147 LYS A C 1
ATOM 1101 O O . LYS A 1 147 ? 0.089 -11.765 23.369 1.00 57.81 147 LYS A O 1
ATOM 1106 N N . LYS A 1 148 ? 0.392 -9.550 23.539 1.00 59.22 148 LYS A N 1
ATOM 1107 C CA . LYS A 1 148 ? -0.930 -9.180 22.994 1.00 59.22 148 LYS A CA 1
ATOM 1108 C C . LYS A 1 148 ? -0.983 -9.432 21.487 1.00 59.22 148 LYS A C 1
ATOM 1110 O O . LYS A 1 148 ? -1.968 -9.991 21.012 1.00 59.22 148 LYS A O 1
ATOM 1115 N N . ALA A 1 149 ? 0.108 -9.117 20.784 1.00 57.75 149 ALA A N 1
ATOM 1116 C CA . ALA A 1 149 ? 0.273 -9.403 19.360 1.00 57.75 149 ALA A CA 1
ATOM 1117 C C . ALA A 1 149 ? 0.134 -10.902 19.060 1.00 57.75 149 ALA A C 1
ATOM 1119 O O . ALA A 1 149 ? -0.670 -11.313 18.225 1.00 57.75 149 ALA A O 1
ATOM 1120 N N . ALA A 1 150 ? 0.878 -11.732 19.799 1.00 62.25 150 ALA A N 1
ATOM 1121 C CA . ALA A 1 150 ? 0.865 -13.181 19.640 1.00 62.25 150 ALA A CA 1
ATOM 1122 C C . ALA A 1 150 ? -0.511 -13.785 19.953 1.00 62.25 150 ALA A C 1
ATOM 1124 O O . ALA A 1 150 ? -0.985 -14.641 19.208 1.00 62.25 150 ALA A O 1
ATOM 1125 N N . LYS A 1 151 ? -1.187 -13.308 21.009 1.00 65.81 151 LYS A N 1
ATOM 1126 C CA . LYS A 1 151 ? -2.539 -13.768 21.363 1.00 65.81 151 LYS A CA 1
ATOM 1127 C C . LYS A 1 151 ? -3.563 -13.423 20.277 1.00 65.81 151 LYS A C 1
ATOM 1129 O O . LYS A 1 151 ? -4.377 -14.275 19.932 1.00 65.81 151 LYS A O 1
ATOM 1134 N N . ALA A 1 152 ? -3.500 -12.215 19.715 1.00 64.19 152 ALA A N 1
ATOM 1135 C CA . ALA A 1 152 ? -4.370 -11.802 18.614 1.00 64.19 152 ALA A CA 1
ATOM 1136 C C . ALA A 1 152 ? -4.123 -12.636 17.345 1.00 64.19 152 ALA A C 1
ATOM 1138 O O . ALA A 1 152 ? -5.072 -13.116 16.733 1.00 64.19 152 ALA A O 1
ATOM 1139 N N . MET A 1 153 ? -2.857 -12.896 17.000 1.00 63.81 153 MET A N 1
ATOM 1140 C CA . MET A 1 153 ? -2.500 -13.742 15.854 1.00 63.81 153 MET A CA 1
ATOM 1141 C C . MET A 1 153 ? -2.924 -15.199 16.026 1.00 63.81 153 MET A C 1
ATOM 1143 O O . MET A 1 153 ? -3.368 -15.832 15.071 1.00 63.81 153 MET A O 1
ATOM 1147 N N . HIS A 1 154 ? -2.814 -15.738 17.240 1.00 65.56 154 HIS A N 1
ATOM 1148 C CA . HIS A 1 154 ? -3.276 -17.088 17.539 1.00 65.56 154 HIS A CA 1
ATOM 1149 C C . HIS A 1 154 ? -4.805 -17.197 17.446 1.00 65.56 154 HIS A C 1
ATOM 1151 O O . HIS A 1 154 ? -5.318 -18.169 16.898 1.00 65.56 154 HIS A O 1
ATOM 1157 N N . ALA A 1 155 ? -5.538 -16.195 17.943 1.00 69.50 155 ALA A N 1
ATOM 1158 C CA . ALA A 1 155 ? -6.993 -16.144 17.817 1.00 69.50 155 ALA A CA 1
ATOM 1159 C C . ALA A 1 155 ? -7.435 -16.039 16.348 1.00 69.50 155 ALA A C 1
ATOM 1161 O O . ALA A 1 155 ? -8.342 -16.754 15.937 1.00 69.50 155 ALA A O 1
ATOM 1162 N N . LEU A 1 156 ? -6.746 -15.219 15.547 1.00 67.06 156 LEU A N 1
ATOM 1163 C CA . LEU A 1 156 ? -7.006 -15.091 14.113 1.00 67.06 156 LEU A CA 1
ATOM 1164 C C . LEU A 1 156 ? -6.790 -16.422 13.379 1.00 67.06 156 LEU A C 1
ATOM 1166 O O . LEU A 1 156 ? -7.644 -16.844 12.608 1.00 67.06 156 LEU A O 1
ATOM 1170 N N . ARG A 1 157 ? -5.684 -17.123 13.665 1.00 64.69 157 ARG A N 1
ATOM 1171 C CA . ARG A 1 157 ? -5.399 -18.451 13.093 1.00 64.69 157 ARG A CA 1
ATOM 1172 C C . ARG A 1 157 ? -6.478 -19.480 13.416 1.00 64.69 157 ARG A C 1
ATOM 1174 O O . ARG A 1 157 ? -6.801 -20.286 12.558 1.00 64.69 157 ARG A O 1
ATOM 1181 N N . ALA A 1 158 ? -7.036 -19.438 14.624 1.00 65.81 158 ALA A N 1
ATOM 1182 C CA . ALA A 1 158 ? -8.087 -20.361 15.044 1.00 65.81 158 ALA A CA 1
ATOM 1183 C C . ALA A 1 158 ? -9.443 -20.109 14.356 1.00 65.81 158 ALA A C 1
ATOM 1185 O O . ALA A 1 158 ? -10.292 -20.994 14.358 1.00 65.81 158 ALA A O 1
ATOM 1186 N N . GLN A 1 159 ? -9.658 -18.917 13.790 1.00 64.75 159 GLN A N 1
ATOM 1187 C CA . GLN A 1 159 ? -10.898 -18.542 13.098 1.00 64.75 159 GLN A CA 1
ATOM 1188 C C . GLN A 1 159 ? -10.829 -18.737 11.578 1.00 64.75 159 GLN A C 1
ATOM 1190 O O . GLN A 1 159 ? -11.860 -18.664 10.910 1.00 64.75 159 GLN A O 1
ATOM 1195 N N . LEU A 1 160 ? -9.640 -18.972 11.017 1.00 57.12 160 LEU A N 1
ATOM 1196 C CA . LEU A 1 160 ? -9.494 -19.215 9.586 1.00 57.12 160 LEU A CA 1
ATOM 1197 C C . LEU A 1 160 ? -9.863 -20.667 9.248 1.00 57.12 160 LEU A C 1
ATOM 1199 O O . LEU A 1 160 ? -9.429 -21.586 9.947 1.00 57.12 160 LEU A O 1
ATOM 1203 N N . PRO A 1 161 ? -10.642 -20.903 8.177 1.00 49.38 161 PRO A N 1
ATOM 1204 C CA . PRO A 1 161 ? -10.979 -22.253 7.751 1.00 49.38 161 PRO A CA 1
ATOM 1205 C C . PRO A 1 161 ? -9.709 -23.031 7.386 1.00 49.38 161 PRO A C 1
ATOM 1207 O O . PRO A 1 161 ? -8.808 -22.501 6.733 1.00 49.38 161 PRO A O 1
ATOM 1210 N N . MET A 1 162 ? -9.650 -24.303 7.793 1.00 43.91 162 MET A N 1
ATOM 1211 C CA . MET A 1 162 ? -8.616 -25.253 7.369 1.00 43.91 162 MET A CA 1
ATOM 1212 C C . MET A 1 162 ? -8.667 -25.376 5.836 1.00 43.91 162 MET A C 1
ATOM 1214 O O . MET A 1 162 ? -9.558 -26.032 5.305 1.00 43.91 162 MET A O 1
ATOM 1218 N N . GLY A 1 163 ? -7.763 -24.684 5.134 1.00 44.06 163 GLY A N 1
ATOM 1219 C CA . GLY A 1 163 ? -7.749 -24.563 3.666 1.00 44.06 163 GLY A CA 1
ATOM 1220 C C . GLY A 1 163 ? -7.826 -23.129 3.114 1.00 44.06 163 GLY A C 1
ATOM 1221 O O . GLY A 1 163 ? -7.794 -22.955 1.900 1.00 44.06 163 GLY A O 1
ATOM 1222 N N . GLY A 1 164 ? -7.930 -22.103 3.970 1.00 39.69 164 GLY A N 1
ATOM 1223 C CA . GLY A 1 164 ? -7.813 -20.685 3.592 1.00 39.69 164 GLY A CA 1
ATOM 1224 C C . GLY A 1 164 ? -6.358 -20.196 3.438 1.00 39.69 164 GLY A C 1
ATOM 1225 O O . GLY A 1 164 ? -5.430 -20.974 3.661 1.00 39.69 164 GLY A O 1
ATOM 1226 N N . PRO A 1 165 ? -6.133 -18.911 3.075 1.00 42.34 165 PRO A N 1
ATOM 1227 C CA . PRO A 1 165 ? -4.797 -18.362 2.827 1.00 42.34 165 PRO A CA 1
ATOM 1228 C C . PRO A 1 165 ? -3.852 -18.633 4.003 1.00 42.34 165 PRO A C 1
ATOM 1230 O O . PRO A 1 165 ? -4.174 -18.364 5.164 1.00 42.34 165 PRO A O 1
ATOM 1233 N N . THR A 1 166 ? -2.682 -19.193 3.694 1.00 41.91 166 THR A N 1
ATOM 1234 C CA . THR A 1 166 ? -1.741 -19.671 4.707 1.00 41.91 166 THR A CA 1
ATOM 1235 C C . THR A 1 166 ? -1.072 -18.484 5.395 1.00 41.91 166 THR A C 1
ATOM 1237 O O . THR A 1 166 ? -0.294 -17.743 4.800 1.00 41.91 166 THR A O 1
ATOM 1240 N N . LEU A 1 167 ? -1.337 -18.317 6.694 1.00 45.12 167 LEU A N 1
ATOM 1241 C CA . LEU A 1 167 ? -0.625 -17.372 7.555 1.00 45.12 167 LEU A CA 1
ATOM 1242 C C . LEU A 1 167 ? 0.805 -17.863 7.830 1.00 45.12 167 LEU A C 1
ATOM 1244 O O . LEU A 1 167 ? 1.098 -18.355 8.927 1.00 45.12 167 LEU A O 1
ATOM 1248 N N . LEU A 1 168 ? 1.704 -17.711 6.857 1.00 42.47 168 LEU A N 1
ATOM 1249 C CA . LEU A 1 168 ? 3.131 -17.961 7.051 1.00 42.47 168 LEU A CA 1
ATOM 1250 C C . LEU A 1 168 ? 3.686 -16.948 8.059 1.00 42.47 168 LEU A C 1
ATOM 1252 O O . LEU A 1 168 ? 3.958 -15.791 7.751 1.00 42.47 168 LEU A O 1
ATOM 1256 N N . GLY A 1 169 ? 3.833 -17.391 9.308 1.00 37.34 169 GLY A N 1
ATOM 1257 C CA . GLY A 1 169 ? 4.563 -16.637 10.313 1.00 37.34 169 GLY A CA 1
ATOM 1258 C C . GLY A 1 169 ? 6.049 -16.735 10.008 1.00 37.34 169 GLY A C 1
ATOM 1259 O O . GLY A 1 169 ? 6.648 -17.774 10.264 1.00 37.34 169 GLY A O 1
ATOM 1260 N N . ALA A 1 170 ? 6.648 -15.664 9.493 1.00 34.22 170 ALA A N 1
ATOM 1261 C CA . ALA A 1 170 ? 8.097 -15.534 9.487 1.00 34.22 170 ALA A CA 1
ATOM 1262 C C . ALA A 1 170 ? 8.572 -15.356 10.937 1.00 34.22 170 ALA A C 1
ATOM 1264 O O . ALA A 1 170 ? 8.585 -14.251 11.484 1.00 34.22 170 ALA A O 1
ATOM 1265 N N . THR A 1 171 ? 8.906 -16.464 11.591 1.00 29.47 171 THR A N 1
ATOM 1266 C CA . THR A 1 171 ? 9.690 -16.456 12.824 1.00 29.47 171 THR A CA 1
ATOM 1267 C C . THR A 1 171 ? 11.070 -15.927 12.450 1.00 29.47 171 THR A C 1
ATOM 1269 O O . THR A 1 171 ? 11.782 -16.573 11.683 1.00 29.47 171 THR A O 1
ATOM 1272 N N . ARG A 1 172 ? 11.452 -14.740 12.937 1.00 27.12 172 ARG A N 1
ATOM 1273 C CA . ARG A 1 172 ? 12.860 -14.329 12.881 1.00 27.12 172 ARG A CA 1
ATOM 1274 C C . ARG A 1 172 ? 13.660 -15.340 13.701 1.00 27.12 172 ARG A C 1
ATOM 1276 O O . ARG A 1 172 ? 13.463 -15.445 14.907 1.00 27.12 172 ARG A O 1
ATOM 1283 N N . ILE A 1 173 ? 14.522 -16.090 13.025 1.00 27.05 173 ILE A N 1
ATOM 1284 C CA . ILE A 1 173 ? 15.724 -16.658 13.627 1.00 27.05 173 ILE A CA 1
ATOM 1285 C C . ILE A 1 173 ? 16.784 -15.569 13.440 1.00 27.05 173 ILE A C 1
ATOM 1287 O O . ILE A 1 173 ? 17.121 -15.248 12.300 1.00 27.05 173 ILE A O 1
ATOM 1291 N N . GLY A 1 174 ? 17.216 -14.948 14.538 1.00 28.92 174 GLY A N 1
ATOM 1292 C CA . GLY A 1 174 ? 18.169 -13.834 14.555 1.00 28.92 174 GLY A CA 1
ATOM 1293 C C . GLY A 1 174 ? 17.832 -12.823 15.631 1.00 28.92 174 GLY A C 1
ATOM 1294 O O . GLY A 1 174 ? 16.968 -11.959 15.351 1.00 28.92 174 GLY A O 1
#

Foldseek 3Di:
DKEKDQLCVLVVHDPPPDPDDRIFIFDDDDPPVVVDDPVVVVVVCVVRCCVCVHSVNSVVRSVVVVVCVVVVNDPVVVVVVVVVVDPDQFAAYEYECQVPQFDAPDDPPHGGDQDDDDPPDAWYWYHHVPGIAIEGELCRRVPDDSVVSVVVVVVVVVPDPPPPHDHPYPDDPD

Radius of gyration: 17.9 Å; chains: 1; bounding box: 40×42×45 Å